Protein AF-A0A1V5ITD3-F1 (afdb_monomer_lite)

pLDDT: mean 78.84, std 22.42, range [32.22, 98.62]

Radius of gyration: 27.21 Å; chains: 1; bounding box: 62×34×69 Å

Foldseek 3Di:
DVVVVVCVVPLAPPPPPPPPPVPDDDVVVVVVVVVVCVVLVAAEAEDDDDDDDPQKDWDWGWDQDPSHTYIDIDIAGNLVRLVVLLVVLVVVCVVLVVLQVQQVVCVVVVHDRPDDNVVSVVSNVVSVVSSVVSVVRND

Sequence (139 aa):
MELAKYISETQQFIFINEEIDENEKNEELIKKLKELRDEFPYEVMRTEPPELEEGQDVEEFFLLEDDKVVQHYKVVSDIAYYQRKIDDNLVLLDKTDYKTTKCYEYFLAGKQLPYDINALHEERQMYRDEINRLKELIK

Secondary structure (DSSP, 8-state):
--HHHHHHHH-----------S-S--HHHHHHHHHHHHH---EEE--PPPP--TTEEEEEEEEEETTEEEEEEEEEE-HHHHHHHHHHHHHHHHHHHHHHHHHHHHHHTTPPPSS-HHHHHHHHHHHHHHHHHHHHH--

Structure (mmCIF, N/CA/C/O backbone):
data_AF-A0A1V5ITD3-F1
#
_entry.id   AF-A0A1V5ITD3-F1
#
loop_
_atom_site.group_PDB
_atom_site.id
_atom_site.type_symbol
_atom_site.label_atom_id
_atom_site.label_alt_id
_atom_site.label_comp_id
_atom_site.label_asym_id
_atom_site.label_entity_id
_atom_site.label_seq_id
_atom_site.pdbx_PDB_ins_code
_atom_site.Cartn_x
_atom_site.Cartn_y
_atom_site.Cartn_z
_atom_site.occupancy
_atom_site.B_iso_or_equiv
_atom_site.auth_seq_id
_atom_site.auth_comp_id
_atom_site.auth_asym_id
_atom_site.auth_atom_id
_atom_site.pdbx_PDB_model_num
ATOM 1 N N . MET A 1 1 ? 37.984 -2.968 -23.765 1.00 42.94 1 MET A N 1
ATOM 2 C CA . MET A 1 1 ? 37.545 -4.382 -23.700 1.00 42.94 1 MET A CA 1
ATOM 3 C C . MET A 1 1 ? 36.746 -4.717 -22.432 1.00 42.94 1 MET A C 1
ATOM 5 O O . MET A 1 1 ? 36.224 -5.817 -22.354 1.00 42.94 1 MET A O 1
ATOM 9 N N . GLU A 1 2 ? 36.594 -3.800 -21.465 1.00 47.25 2 GLU A N 1
ATOM 10 C CA . GLU A 1 2 ? 35.729 -4.026 -20.288 1.00 47.25 2 GLU A CA 1
ATOM 11 C C . GLU A 1 2 ? 34.281 -3.553 -20.498 1.00 47.25 2 GLU A C 1
ATOM 13 O O . GLU A 1 2 ? 33.361 -4.194 -20.009 1.00 47.25 2 GLU A O 1
ATOM 18 N N . LEU A 1 3 ? 34.056 -2.505 -21.302 1.00 38.19 3 LEU A N 1
ATOM 19 C CA . LEU A 1 3 ? 32.723 -1.917 -21.496 1.00 38.19 3 LEU A CA 1
ATOM 20 C C . LEU A 1 3 ? 31.756 -2.827 -22.278 1.00 38.19 3 LEU A C 1
ATOM 22 O O . LEU A 1 3 ? 30.608 -2.985 -21.888 1.00 38.19 3 LEU A O 1
ATOM 26 N N . ALA A 1 4 ? 32.231 -3.486 -23.340 1.00 39.62 4 ALA A N 1
ATOM 27 C CA . ALA A 1 4 ? 31.422 -4.428 -24.126 1.00 39.62 4 ALA A CA 1
ATOM 28 C C . ALA A 1 4 ? 31.025 -5.673 -23.316 1.00 39.62 4 ALA A C 1
ATOM 30 O O . ALA A 1 4 ? 29.926 -6.199 -23.470 1.00 39.62 4 ALA A O 1
ATOM 31 N N . LYS A 1 5 ? 31.912 -6.112 -22.414 1.00 39.06 5 LYS A N 1
ATOM 32 C CA . LYS A 1 5 ? 31.641 -7.215 -21.496 1.00 39.06 5 LYS A CA 1
ATOM 33 C C . LYS A 1 5 ? 30.624 -6.791 -20.432 1.00 39.06 5 LYS A C 1
ATOM 35 O O . LYS A 1 5 ? 29.656 -7.509 -20.227 1.00 39.06 5 LYS A O 1
ATOM 40 N N . TYR A 1 6 ? 30.770 -5.584 -19.881 1.00 40.06 6 TYR A N 1
ATOM 41 C CA . TYR A 1 6 ? 29.820 -4.984 -18.942 1.00 40.06 6 TYR A CA 1
ATOM 42 C C . TYR A 1 6 ? 28.410 -4.859 -19.541 1.00 40.06 6 TYR A C 1
ATOM 44 O O . TYR A 1 6 ? 27.463 -5.327 -18.928 1.00 40.06 6 TYR A O 1
ATOM 52 N N . ILE A 1 7 ? 28.277 -4.354 -20.773 1.00 43.44 7 ILE A N 1
ATOM 53 C CA . ILE A 1 7 ? 26.990 -4.246 -21.489 1.00 43.44 7 ILE A CA 1
ATOM 54 C C . ILE A 1 7 ? 26.367 -5.630 -21.766 1.00 43.44 7 ILE A C 1
ATOM 56 O O . ILE A 1 7 ? 25.157 -5.800 -21.626 1.00 43.44 7 ILE A O 1
ATOM 60 N N . SER A 1 8 ? 27.180 -6.640 -22.110 1.00 41.66 8 SER A N 1
ATOM 61 C CA . SER A 1 8 ? 26.693 -8.016 -22.309 1.00 41.66 8 SER A CA 1
ATOM 62 C C . SER A 1 8 ? 26.284 -8.723 -21.011 1.00 41.66 8 SER A C 1
ATOM 64 O O . SER A 1 8 ? 25.411 -9.585 -21.036 1.00 41.66 8 SER A O 1
ATOM 66 N N . GLU A 1 9 ? 26.906 -8.366 -19.882 1.00 33.41 9 GLU A N 1
ATOM 67 C CA . GLU A 1 9 ? 26.676 -8.998 -18.579 1.00 33.41 9 GLU A CA 1
ATOM 68 C C . GLU A 1 9 ? 25.535 -8.333 -17.794 1.00 33.41 9 GLU A C 1
ATOM 70 O O . GLU A 1 9 ? 24.900 -9.009 -16.987 1.00 33.41 9 GLU A O 1
ATOM 75 N N . THR A 1 10 ? 25.233 -7.050 -18.026 1.00 41.78 10 THR A N 1
ATOM 76 C CA . THR A 1 10 ? 24.178 -6.333 -17.286 1.00 41.78 10 THR A CA 1
ATOM 77 C C . THR A 1 10 ? 22.815 -6.317 -17.973 1.00 41.78 10 THR A C 1
ATOM 79 O O . THR A 1 10 ? 21.838 -6.000 -17.301 1.00 41.78 10 THR A O 1
ATOM 82 N N . GLN A 1 11 ? 22.716 -6.616 -19.279 1.00 42.28 11 GLN A N 1
ATOM 83 C CA . GLN A 1 11 ? 21.488 -6.417 -20.082 1.00 42.28 11 GLN A CA 1
ATOM 84 C C . GLN A 1 11 ? 20.859 -5.012 -19.928 1.00 42.28 11 GLN A C 1
ATOM 86 O O . GLN A 1 11 ? 19.696 -4.799 -20.258 1.00 42.28 11 GLN A O 1
ATOM 91 N N . GLN A 1 12 ? 21.625 -4.038 -19.433 1.00 35.91 12 GLN A N 1
ATOM 92 C CA . GLN A 1 12 ? 21.199 -2.663 -19.232 1.00 35.91 12 GLN A CA 1
ATOM 93 C C . GLN A 1 12 ? 22.008 -1.790 -20.178 1.00 35.91 12 GLN A C 1
ATOM 95 O O . GLN A 1 12 ? 23.138 -1.394 -19.885 1.00 35.91 12 GLN A O 1
ATOM 100 N N . PHE A 1 13 ? 21.419 -1.461 -21.323 1.00 42.66 13 PHE A N 1
ATOM 101 C CA . PHE A 1 13 ? 21.823 -0.258 -22.031 1.00 42.66 13 PHE A CA 1
ATOM 102 C C . PHE A 1 13 ? 21.333 0.929 -21.202 1.00 42.66 13 PHE A C 1
ATOM 104 O O . PHE A 1 13 ? 20.184 1.345 -21.320 1.00 42.66 13 PHE A O 1
ATOM 111 N N . ILE A 1 14 ? 22.197 1.465 -20.336 1.00 35.94 14 ILE A N 1
ATOM 112 C CA . ILE A 1 14 ? 22.000 2.810 -19.795 1.00 35.94 14 ILE A CA 1
ATOM 113 C C . ILE A 1 14 ? 22.202 3.752 -20.981 1.00 35.94 14 ILE A C 1
ATOM 115 O O . ILE A 1 14 ? 23.322 4.163 -21.287 1.00 35.94 14 ILE A O 1
ATOM 119 N N . PHE A 1 15 ? 21.119 4.058 -21.693 1.00 40.41 15 PHE A N 1
ATOM 120 C CA . PHE A 1 15 ? 21.096 5.272 -22.485 1.00 40.41 15 PHE A CA 1
ATOM 121 C C . PHE A 1 15 ? 21.189 6.416 -21.485 1.00 40.41 15 PHE A C 1
ATOM 123 O O . PHE A 1 15 ? 20.320 6.583 -20.630 1.00 40.41 15 PHE A O 1
ATOM 130 N N . ILE A 1 16 ? 22.274 7.181 -21.570 1.00 36.09 16 ILE A N 1
ATOM 131 C CA . ILE A 1 16 ? 22.357 8.496 -20.945 1.00 36.09 16 ILE A CA 1
ATOM 132 C C . ILE A 1 16 ? 21.337 9.362 -21.698 1.00 36.09 16 ILE A C 1
ATOM 134 O O . ILE A 1 16 ? 21.680 10.068 -22.638 1.00 36.09 16 ILE A O 1
ATOM 138 N N . ASN A 1 17 ? 20.062 9.234 -21.328 1.00 35.56 17 ASN A N 1
ATOM 139 C CA . ASN A 1 17 ? 19.000 10.183 -21.642 1.00 35.56 17 ASN A CA 1
ATOM 140 C C . ASN A 1 17 ? 19.007 11.289 -20.575 1.00 35.56 17 ASN A C 1
ATOM 142 O O . ASN A 1 17 ? 17.959 11.678 -20.069 1.00 35.56 17 ASN A O 1
ATOM 146 N N . GLU A 1 18 ? 20.182 11.797 -20.198 1.00 32.22 18 GLU A N 1
ATOM 147 C CA . GLU A 1 18 ? 20.201 13.190 -19.771 1.00 32.22 18 GLU A CA 1
ATOM 148 C C . GLU A 1 18 ? 19.974 13.975 -21.057 1.00 32.22 18 GLU A C 1
ATOM 150 O O . GLU A 1 18 ? 20.794 13.906 -21.976 1.00 32.22 18 GLU A O 1
ATOM 155 N N . GLU A 1 19 ? 18.815 14.632 -21.161 1.00 35.72 19 GLU A N 1
ATOM 156 C CA . GLU A 1 19 ? 18.624 15.744 -22.084 1.00 35.72 19 GLU A CA 1
ATOM 157 C C . GLU A 1 19 ? 19.891 16.593 -22.009 1.00 35.72 19 GLU A C 1
ATOM 159 O O . GLU A 1 19 ? 20.143 17.272 -21.012 1.00 35.72 19 GLU A O 1
ATOM 164 N N . ILE A 1 20 ? 20.743 16.496 -23.030 1.00 38.84 20 ILE A N 1
ATOM 165 C CA . ILE A 1 20 ? 21.844 17.430 -23.161 1.00 38.84 20 ILE A CA 1
ATOM 166 C C . ILE A 1 20 ? 21.145 18.739 -23.486 1.00 38.84 20 ILE A C 1
ATOM 168 O O . ILE A 1 20 ? 20.734 18.961 -24.624 1.00 38.84 20 ILE A O 1
ATOM 172 N N . ASP A 1 21 ? 20.970 19.575 -22.465 1.00 34.12 21 ASP A N 1
ATOM 173 C CA . ASP A 1 21 ? 20.810 21.007 -22.647 1.00 34.12 21 ASP A CA 1
ATOM 174 C C . ASP A 1 21 ? 21.931 21.406 -23.616 1.00 34.12 21 ASP A C 1
ATOM 176 O O . ASP A 1 21 ? 23.116 21.324 -23.285 1.00 34.12 21 ASP A O 1
ATOM 180 N N . GLU A 1 22 ? 21.574 21.718 -24.867 1.00 43.34 22 GLU A N 1
ATOM 181 C CA . GLU A 1 22 ? 22.509 21.969 -25.976 1.00 43.34 22 GLU A CA 1
ATOM 182 C C . GLU A 1 22 ? 23.428 23.186 -25.716 1.00 43.34 22 GLU A C 1
ATOM 184 O O . GLU A 1 22 ? 24.232 23.586 -26.563 1.00 43.34 22 GLU A O 1
ATOM 189 N N . ASN A 1 23 ? 23.358 23.766 -24.521 1.00 44.94 23 ASN A N 1
ATOM 190 C CA . ASN A 1 23 ? 24.128 24.897 -24.058 1.00 44.94 23 ASN A CA 1
ATOM 191 C C . ASN A 1 23 ? 25.316 24.473 -23.182 1.00 44.94 23 ASN A C 1
ATOM 193 O O . ASN A 1 23 ? 25.313 24.673 -21.976 1.00 44.94 23 ASN A O 1
ATOM 197 N N . GLU A 1 24 ? 26.368 23.937 -23.808 1.00 43.56 24 GLU A N 1
ATOM 198 C CA . GLU A 1 24 ? 27.712 24.554 -23.819 1.00 43.56 24 GLU A CA 1
ATOM 199 C C . GLU A 1 24 ? 28.797 23.594 -24.348 1.00 43.56 24 GLU A C 1
ATOM 201 O O . GLU A 1 24 ? 29.291 22.697 -23.672 1.00 43.56 24 GLU A O 1
ATOM 206 N N . LYS A 1 25 ? 29.217 23.859 -25.594 1.00 51.22 25 LYS A N 1
ATOM 207 C CA . LYS A 1 25 ? 30.600 23.814 -26.114 1.00 51.22 25 LYS A CA 1
ATOM 208 C C . LYS A 1 25 ? 31.607 22.916 -25.378 1.00 51.22 25 LYS A C 1
ATOM 210 O O . LYS A 1 25 ? 32.606 23.399 -24.848 1.00 51.22 25 LYS A O 1
ATOM 215 N N . ASN A 1 26 ? 31.456 21.604 -25.486 1.00 53.28 26 ASN A N 1
ATOM 216 C CA . ASN A 1 26 ? 32.584 20.706 -25.280 1.00 53.28 26 ASN A CA 1
ATOM 217 C C . ASN A 1 26 ? 32.789 19.864 -26.540 1.00 53.28 26 ASN A C 1
ATOM 219 O O . ASN A 1 26 ? 32.218 18.786 -26.702 1.00 53.28 26 ASN A O 1
ATOM 223 N N . GLU A 1 27 ? 33.581 20.402 -27.472 1.00 56.62 27 GLU A N 1
ATOM 224 C CA . GLU A 1 27 ? 33.900 19.761 -28.757 1.00 56.62 27 GLU A CA 1
ATOM 225 C C . GLU A 1 27 ? 34.462 18.343 -28.573 1.00 56.62 27 GLU A C 1
ATOM 227 O O . GLU A 1 27 ? 34.250 17.481 -29.424 1.00 56.62 27 GLU A O 1
ATOM 232 N N . GLU A 1 28 ? 35.117 18.071 -27.440 1.00 54.62 28 GLU A N 1
ATOM 233 C CA . GLU A 1 28 ? 35.649 16.754 -27.098 1.00 54.62 28 GLU A CA 1
ATOM 234 C C . GLU A 1 28 ? 34.553 15.762 -26.676 1.00 54.62 28 GLU A C 1
ATOM 236 O O . GLU A 1 28 ? 34.621 14.595 -27.058 1.00 54.62 28 GLU A O 1
ATOM 241 N N . LEU A 1 29 ? 33.514 16.213 -25.958 1.00 53.72 29 LEU A N 1
ATOM 242 C CA . LEU A 1 29 ? 32.321 15.402 -25.675 1.00 53.72 29 LEU A CA 1
ATOM 243 C C . LEU A 1 29 ? 31.544 15.124 -26.964 1.00 53.72 29 LEU A C 1
ATOM 245 O O . LEU A 1 29 ? 31.203 13.978 -27.227 1.00 53.72 29 LEU A O 1
ATOM 249 N N . ILE A 1 30 ? 31.349 16.135 -27.816 1.00 53.69 30 ILE A N 1
ATOM 250 C CA . ILE A 1 30 ? 30.689 15.970 -29.122 1.00 53.69 30 ILE A CA 1
ATOM 251 C C . ILE A 1 30 ? 31.463 14.978 -29.999 1.00 53.69 30 ILE A C 1
ATOM 253 O O . ILE A 1 30 ? 30.861 14.144 -30.674 1.00 53.69 30 ILE A O 1
ATOM 257 N N . LYS A 1 31 ? 32.799 15.045 -29.994 1.00 65.31 31 LYS A N 1
ATOM 258 C CA . LYS A 1 31 ? 33.654 14.122 -30.743 1.00 65.31 31 LYS A CA 1
ATOM 259 C C . LYS A 1 31 ? 33.600 12.703 -30.173 1.00 65.31 31 LYS A C 1
ATOM 261 O O . LYS A 1 31 ? 33.374 11.781 -30.946 1.00 65.31 31 LYS A O 1
ATOM 266 N N . LYS A 1 32 ? 33.719 12.530 -28.851 1.00 56.66 32 LYS A N 1
ATOM 267 C CA . LYS A 1 32 ? 33.590 11.219 -28.189 1.00 56.66 32 LYS A CA 1
ATOM 268 C C . LYS A 1 32 ? 32.218 10.597 -28.421 1.00 56.66 32 LYS A C 1
ATOM 270 O O . LYS A 1 32 ? 32.146 9.407 -28.681 1.00 56.66 32 LYS A O 1
ATOM 275 N N . LEU A 1 33 ? 31.148 11.391 -28.389 1.00 51.53 33 LEU A N 1
ATOM 276 C CA . LEU A 1 33 ? 29.788 10.932 -28.685 1.00 51.53 33 LEU A CA 1
ATOM 277 C C . LEU A 1 33 ? 29.622 10.535 -30.156 1.00 51.53 33 LEU A C 1
ATOM 279 O O . LEU A 1 33 ? 28.965 9.539 -30.440 1.00 51.53 33 LEU A O 1
ATOM 283 N N . LYS A 1 34 ? 30.231 11.271 -31.097 1.00 59.28 34 LYS A N 1
ATOM 284 C CA . LYS A 1 34 ? 30.250 10.891 -32.520 1.00 59.28 34 LYS A CA 1
ATOM 285 C C . LYS A 1 34 ? 31.033 9.605 -32.764 1.00 59.28 34 LYS A C 1
ATOM 287 O O . LYS A 1 34 ? 30.534 8.746 -33.473 1.00 59.28 34 LYS A O 1
ATOM 292 N N . GLU A 1 35 ? 32.207 9.460 -32.155 1.00 60.38 35 GLU A N 1
ATOM 293 C CA . GLU A 1 35 ? 33.010 8.235 -32.234 1.00 60.38 35 GLU A CA 1
ATOM 294 C C . GLU A 1 35 ? 32.249 7.044 -31.633 1.00 60.38 35 GLU A C 1
ATOM 296 O O . GLU A 1 35 ? 32.159 6.008 -32.282 1.00 60.38 35 GLU A O 1
ATOM 301 N N . LEU A 1 36 ? 31.596 7.218 -30.474 1.00 56.69 36 LEU A N 1
ATOM 302 C CA . LEU A 1 36 ? 30.717 6.198 -29.887 1.00 56.69 36 LEU A CA 1
ATOM 303 C C . LEU A 1 36 ? 29.553 5.835 -30.822 1.00 56.69 36 LEU A C 1
ATOM 305 O O . LEU A 1 36 ? 29.207 4.667 -30.947 1.00 56.69 36 LEU A O 1
ATOM 309 N N . ARG A 1 37 ? 28.941 6.827 -31.479 1.00 53.31 37 ARG A N 1
ATOM 310 C CA . ARG A 1 37 ? 27.825 6.625 -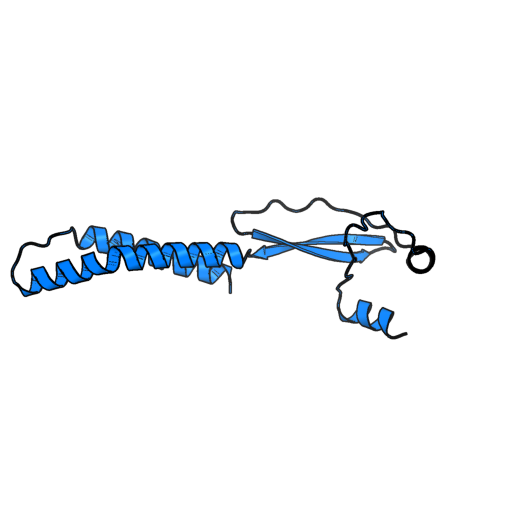32.414 1.00 53.31 37 ARG A CA 1
ATOM 311 C C . ARG A 1 37 ? 28.258 5.895 -33.685 1.00 53.31 37 ARG A C 1
ATOM 313 O O . ARG A 1 37 ? 27.507 5.073 -34.192 1.00 53.31 37 ARG A O 1
ATOM 320 N N . ASP A 1 38 ? 29.448 6.189 -34.195 1.00 58.62 38 ASP A N 1
ATOM 321 C CA . ASP A 1 38 ? 30.002 5.509 -35.368 1.00 58.62 38 ASP A CA 1
ATOM 322 C C . ASP A 1 38 ? 30.448 4.068 -35.022 1.00 58.62 38 ASP A C 1
ATOM 324 O O . ASP A 1 38 ? 30.433 3.192 -35.886 1.00 58.62 38 ASP A O 1
ATOM 328 N N . GLU A 1 39 ? 30.788 3.801 -33.755 1.00 57.81 39 GLU A N 1
ATOM 329 C CA . GLU A 1 39 ? 31.122 2.470 -33.220 1.00 57.81 39 GLU A CA 1
ATOM 330 C C . GLU A 1 39 ? 29.872 1.638 -32.839 1.00 57.81 39 GLU A C 1
ATOM 332 O O . GLU A 1 39 ? 29.928 0.407 -32.821 1.00 57.81 39 GLU A O 1
ATOM 337 N N . PHE A 1 40 ? 28.725 2.293 -32.614 1.00 59.12 40 PHE A N 1
ATOM 338 C CA . PHE A 1 40 ? 27.402 1.688 -32.397 1.00 59.12 40 PHE A CA 1
ATOM 339 C C . PHE A 1 40 ? 26.442 2.015 -33.564 1.00 59.12 40 PHE A C 1
ATOM 341 O O . PHE A 1 40 ? 25.527 2.825 -33.402 1.00 59.12 40 PHE A O 1
ATOM 348 N N . PRO A 1 41 ? 26.589 1.369 -34.740 1.00 62.78 41 PRO A N 1
ATOM 349 C CA . PRO A 1 41 ? 25.825 1.675 -35.958 1.00 62.78 41 PRO A CA 1
ATOM 350 C C . PRO A 1 41 ? 24.363 1.192 -35.929 1.00 62.78 41 PRO A C 1
ATOM 352 O O . PRO A 1 41 ? 23.709 1.143 -36.971 1.00 62.78 41 PRO A O 1
ATOM 355 N N . TYR A 1 42 ? 23.852 0.782 -34.769 1.00 65.50 42 TYR A N 1
ATOM 356 C CA . TYR A 1 42 ? 22.552 0.136 -34.660 1.00 65.50 42 TYR A CA 1
ATOM 357 C C . TYR A 1 42 ? 21.418 1.165 -34.676 1.00 65.50 42 TYR A C 1
ATOM 359 O O . TYR A 1 42 ? 21.407 2.130 -33.911 1.00 65.50 42 TYR A O 1
ATOM 367 N N . GLU A 1 43 ? 20.437 0.936 -35.545 1.00 68.56 43 GLU A N 1
ATOM 368 C CA . GLU A 1 43 ? 19.204 1.720 -35.596 1.00 68.56 43 GLU A CA 1
ATOM 369 C C . GLU A 1 43 ? 18.370 1.448 -34.334 1.00 68.56 43 GLU A C 1
ATOM 371 O O . GLU A 1 43 ? 18.138 0.288 -33.986 1.00 68.56 43 GLU A O 1
ATOM 376 N N . VAL A 1 44 ? 17.915 2.503 -33.648 1.00 72.69 44 VAL A N 1
ATOM 377 C CA . VAL A 1 44 ? 17.053 2.370 -32.464 1.00 72.69 44 VAL A CA 1
ATOM 378 C C . VAL A 1 44 ? 15.589 2.356 -32.897 1.00 72.69 44 VAL A C 1
ATOM 380 O O . VAL A 1 44 ? 15.078 3.359 -33.396 1.00 72.69 44 VAL A O 1
ATOM 383 N N . MET A 1 45 ? 14.899 1.241 -32.674 1.00 79.19 45 MET A N 1
ATOM 384 C CA . MET A 1 45 ? 13.458 1.121 -32.883 1.00 79.19 45 MET A CA 1
ATOM 385 C C . MET A 1 45 ? 12.718 1.435 -31.584 1.00 79.19 45 MET A C 1
ATOM 387 O O . MET A 1 45 ? 12.865 0.730 -30.587 1.00 79.19 45 MET A O 1
ATOM 391 N N . ARG A 1 46 ? 11.921 2.506 -31.607 1.00 83.19 46 ARG A N 1
ATOM 392 C CA . ARG A 1 46 ? 11.026 2.890 -30.510 1.00 83.19 46 ARG A CA 1
ATOM 393 C C . ARG A 1 46 ? 9.692 2.161 -30.639 1.00 83.19 46 ARG A C 1
ATOM 395 O O . ARG A 1 46 ? 9.194 1.991 -31.751 1.00 83.19 46 ARG A O 1
ATOM 402 N N . THR A 1 47 ? 9.127 1.751 -29.514 1.00 86.81 47 THR A N 1
ATOM 403 C CA . THR A 1 47 ? 7.844 1.045 -29.432 1.00 86.81 47 THR A CA 1
ATOM 404 C C . THR A 1 47 ? 6.852 1.855 -28.602 1.00 86.81 47 THR A C 1
ATOM 406 O O . THR A 1 47 ? 7.230 2.791 -27.898 1.00 86.81 47 THR A O 1
ATOM 409 N N . GLU A 1 48 ? 5.561 1.552 -28.729 1.00 89.31 48 GLU A N 1
ATOM 410 C CA . GLU A 1 48 ? 4.544 2.198 -27.899 1.00 89.31 48 GLU A CA 1
ATOM 411 C C . GLU A 1 48 ? 4.552 1.586 -26.489 1.00 89.31 48 GLU A C 1
ATOM 413 O O . GLU A 1 48 ? 4.600 0.356 -26.363 1.00 89.31 48 GLU A O 1
ATOM 418 N N . PRO A 1 49 ? 4.510 2.411 -25.426 1.00 88.38 49 PRO A N 1
ATOM 419 C CA . PRO A 1 49 ? 4.395 1.904 -24.069 1.00 88.38 49 PRO A CA 1
ATOM 420 C C . PRO A 1 49 ? 3.043 1.201 -23.870 1.00 88.38 49 PRO A C 1
ATOM 422 O O . PRO A 1 49 ? 2.042 1.604 -24.470 1.00 88.38 49 PRO A O 1
ATOM 425 N N . PRO A 1 50 ? 2.988 0.160 -23.023 1.00 92.56 50 PRO A N 1
ATOM 426 C CA . PRO A 1 50 ? 1.742 -0.532 -22.716 1.00 92.56 50 PRO A CA 1
ATOM 427 C C . PRO A 1 50 ? 0.764 0.372 -21.950 1.00 92.56 50 PRO A C 1
ATOM 429 O O . PRO A 1 50 ? 1.166 1.332 -21.290 1.00 92.56 50 PRO A O 1
ATOM 432 N N . GLU A 1 51 ? -0.527 0.033 -21.993 1.00 94.19 51 GLU A N 1
ATOM 433 C CA . GLU A 1 51 ? -1.520 0.632 -21.096 1.00 94.19 51 GLU A CA 1
ATOM 434 C C . GLU A 1 51 ? -1.245 0.209 -19.645 1.00 94.19 51 GLU A C 1
ATOM 436 O O . GLU A 1 51 ? -0.962 -0.961 -19.379 1.00 94.19 51 GLU A O 1
ATOM 441 N N . LEU A 1 52 ? -1.339 1.163 -18.715 1.00 93.25 52 LEU A N 1
ATOM 442 C CA . LEU A 1 52 ? -1.062 0.951 -17.295 1.00 93.25 52 LEU A CA 1
ATOM 443 C C . LEU A 1 52 ? -2.335 1.057 -16.463 1.00 93.25 52 LEU A C 1
ATOM 445 O O . LEU A 1 52 ? -3.131 1.985 -16.624 1.00 93.25 52 LEU A O 1
ATOM 449 N N . GLU A 1 53 ? -2.495 0.119 -15.536 1.00 93.25 53 GLU A N 1
ATOM 450 C CA . GLU A 1 53 ? -3.483 0.201 -14.467 1.00 93.25 53 GLU A CA 1
ATOM 451 C C . GLU A 1 53 ? -3.000 1.128 -13.336 1.00 93.25 53 GLU A C 1
ATOM 4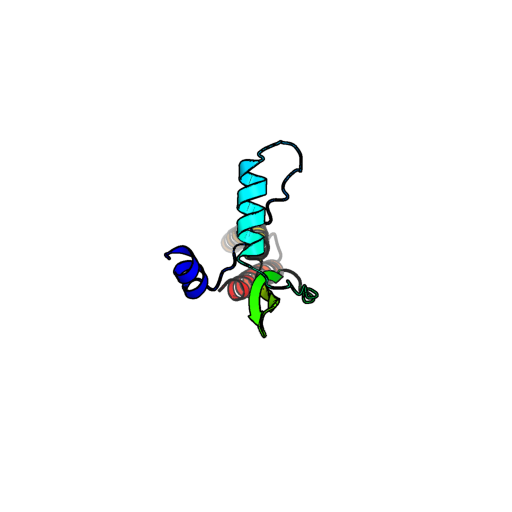53 O O . GLU A 1 53 ? -1.827 1.495 -13.235 1.00 93.25 53 GLU A O 1
ATOM 458 N N . GLU A 1 54 ? -3.916 1.526 -12.450 1.00 92.25 54 GLU A N 1
ATOM 459 C CA . GLU A 1 54 ? -3.588 2.398 -11.319 1.00 92.25 54 GLU A CA 1
ATOM 460 C C . GLU A 1 54 ? -2.544 1.742 -10.397 1.00 92.25 54 GLU A C 1
ATOM 462 O O . GLU A 1 54 ? -2.764 0.660 -9.855 1.00 92.25 54 GLU A O 1
ATOM 467 N N . GLY A 1 55 ? -1.420 2.430 -10.182 1.00 92.00 55 GLY A N 1
ATOM 468 C CA . GLY A 1 55 ? -0.302 1.923 -9.384 1.00 92.00 55 GLY A CA 1
ATOM 469 C C . GLY A 1 55 ? 0.676 1.032 -10.151 1.00 92.00 55 GLY A C 1
ATOM 470 O O . GLY A 1 55 ? 1.556 0.432 -9.535 1.00 92.00 55 GLY A O 1
ATOM 471 N N . GLN A 1 56 ? 0.548 0.932 -11.474 1.00 94.19 56 GLN A N 1
ATOM 472 C CA . GLN A 1 56 ? 1.580 0.361 -12.336 1.00 94.19 56 GLN A CA 1
ATOM 473 C C . GLN A 1 56 ? 2.500 1.449 -12.899 1.00 94.19 56 GLN A C 1
ATOM 475 O O . GLN A 1 56 ? 2.095 2.596 -13.081 1.00 94.19 56 GLN A O 1
ATOM 480 N N . ASP A 1 57 ? 3.729 1.048 -13.195 1.00 91.19 57 ASP A N 1
ATOM 481 C CA . ASP A 1 57 ? 4.751 1.828 -13.889 1.00 91.19 57 ASP A CA 1
ATOM 482 C C . ASP A 1 57 ? 5.458 0.931 -14.921 1.00 91.19 57 ASP A C 1
ATOM 484 O O . ASP A 1 57 ? 5.146 -0.260 -15.048 1.00 91.19 57 ASP A O 1
ATOM 488 N N . VAL A 1 58 ? 6.406 1.477 -15.679 1.00 90.38 58 VAL A N 1
ATOM 489 C CA . VAL A 1 58 ? 7.189 0.729 -16.665 1.00 90.38 58 VAL A CA 1
ATOM 490 C C . VAL A 1 58 ? 8.686 0.901 -16.464 1.00 90.38 58 VAL A C 1
ATOM 492 O O . VAL A 1 58 ? 9.208 2.005 -16.356 1.00 90.38 58 VAL A O 1
ATOM 495 N N . GLU A 1 59 ? 9.400 -0.218 -16.510 1.00 85.38 59 GLU A N 1
ATOM 496 C CA . GLU A 1 59 ? 10.841 -0.231 -16.737 1.00 85.38 59 GLU A CA 1
ATOM 497 C C . GLU A 1 59 ? 11.089 -0.294 -18.247 1.00 85.38 59 GLU A C 1
ATOM 499 O O . GLU A 1 59 ? 10.737 -1.274 -18.913 1.00 85.38 59 GLU A O 1
ATOM 504 N N . GLU A 1 60 ? 11.686 0.764 -18.791 1.00 86.06 60 GLU A N 1
ATOM 505 C CA . GLU A 1 60 ? 12.186 0.793 -20.164 1.00 86.06 60 GLU A CA 1
ATOM 506 C C . GLU A 1 60 ? 13.524 0.048 -20.243 1.00 86.06 60 GLU A C 1
ATOM 508 O O . GLU A 1 60 ? 14.433 0.276 -19.442 1.00 86.06 60 GLU A O 1
ATOM 513 N N . PHE A 1 61 ? 13.665 -0.829 -21.234 1.00 79.25 61 PHE A N 1
ATOM 514 C CA . PHE A 1 61 ? 14.925 -1.501 -21.532 1.00 79.25 61 PHE A CA 1
ATOM 515 C C . PHE A 1 61 ? 15.103 -1.689 -23.038 1.00 79.25 61 PHE A C 1
ATOM 517 O O . PHE A 1 61 ? 14.167 -1.533 -23.818 1.00 79.25 61 PHE A O 1
ATOM 524 N N . PHE A 1 62 ? 16.322 -2.020 -23.460 1.00 80.25 62 PHE A N 1
ATOM 525 C CA . PHE A 1 62 ? 16.650 -2.180 -24.874 1.00 80.25 62 PHE A CA 1
ATOM 526 C C . PHE A 1 62 ? 17.347 -3.511 -25.126 1.00 80.25 62 PHE A C 1
ATOM 528 O O . PHE A 1 62 ? 18.244 -3.895 -24.374 1.00 80.25 62 PHE A O 1
ATOM 535 N N . LEU A 1 63 ? 16.965 -4.187 -26.207 1.00 77.25 63 LEU A N 1
ATOM 536 C CA . LEU A 1 63 ? 17.577 -5.432 -26.668 1.00 77.25 63 LEU A CA 1
ATOM 537 C C . LEU A 1 63 ? 18.163 -5.250 -28.068 1.00 77.25 63 LEU A C 1
ATOM 539 O O . LEU A 1 63 ? 17.639 -4.480 -28.866 1.00 77.25 63 LEU A O 1
ATOM 543 N N . LEU A 1 64 ? 19.249 -5.961 -28.370 1.00 79.00 64 LEU A N 1
ATOM 544 C CA . LEU A 1 64 ? 19.777 -6.036 -29.730 1.00 79.00 64 LEU A CA 1
ATOM 545 C C . LEU A 1 64 ? 19.094 -7.197 -30.467 1.00 79.00 64 LEU A C 1
ATOM 547 O O . LEU A 1 64 ? 19.303 -8.356 -30.111 1.00 79.00 64 LEU A O 1
ATOM 551 N N . GLU A 1 65 ? 18.306 -6.882 -31.490 1.00 81.62 65 GLU A N 1
ATOM 552 C CA . GLU A 1 65 ? 17.558 -7.827 -32.324 1.00 81.62 65 GLU A CA 1
ATOM 553 C C . GLU A 1 65 ? 17.809 -7.494 -33.800 1.00 81.62 65 GLU A C 1
ATOM 555 O O . GLU A 1 65 ? 17.606 -6.356 -34.214 1.00 81.62 65 GLU A O 1
ATOM 560 N N . ASP A 1 66 ? 18.275 -8.464 -34.593 1.00 81.31 66 ASP A N 1
ATOM 561 C CA . ASP A 1 66 ? 18.517 -8.316 -36.041 1.00 81.31 66 ASP A CA 1
ATOM 562 C C . ASP A 1 66 ? 19.305 -7.043 -36.435 1.00 81.31 66 ASP A C 1
ATOM 564 O O . ASP A 1 66 ? 18.896 -6.289 -37.318 1.00 81.31 66 ASP A O 1
ATOM 568 N N . ASP A 1 67 ? 20.437 -6.790 -35.762 1.00 76.19 67 ASP A N 1
ATOM 569 C CA . ASP A 1 67 ? 21.275 -5.588 -35.938 1.00 76.19 67 ASP A CA 1
ATOM 570 C C . ASP A 1 67 ? 20.529 -4.260 -35.677 1.00 76.19 67 ASP A C 1
ATOM 572 O O . ASP A 1 67 ? 20.875 -3.201 -36.213 1.00 76.19 67 ASP A O 1
ATOM 576 N N . LYS A 1 68 ? 19.505 -4.291 -34.819 1.00 74.81 68 LYS A N 1
ATOM 577 C CA . LYS A 1 68 ? 18.764 -3.115 -34.352 1.00 74.81 68 LYS A CA 1
ATOM 578 C C . LYS A 1 68 ? 18.621 -3.123 -32.843 1.00 74.81 68 LYS A C 1
ATOM 580 O O . LYS A 1 68 ? 18.468 -4.167 -32.220 1.00 74.81 68 LYS A O 1
ATOM 585 N N . VAL A 1 69 ? 18.650 -1.941 -32.245 1.00 78.56 69 VAL A N 1
ATOM 586 C CA . VAL A 1 69 ? 18.387 -1.766 -30.816 1.00 78.56 69 VAL A CA 1
ATOM 587 C C . VAL A 1 69 ? 16.894 -1.517 -30.650 1.00 78.56 69 VAL A C 1
ATOM 589 O O . VAL A 1 69 ? 16.386 -0.474 -31.049 1.00 78.56 69 VAL A O 1
ATOM 592 N N . VAL A 1 70 ? 16.171 -2.476 -30.092 1.00 81.62 70 VAL A N 1
ATOM 593 C CA . VAL A 1 70 ? 14.715 -2.428 -29.936 1.00 81.62 70 VAL A CA 1
ATOM 594 C C . VAL A 1 70 ? 14.364 -2.047 -28.510 1.00 81.62 70 VAL A C 1
ATOM 596 O O . VAL A 1 70 ? 14.846 -2.661 -27.559 1.00 81.62 70 VAL A O 1
ATOM 599 N N . GLN A 1 71 ? 13.528 -1.023 -28.371 1.00 82.25 71 GLN A N 1
ATOM 600 C CA . GLN A 1 71 ? 12.957 -0.600 -27.102 1.00 82.25 71 GLN A CA 1
ATOM 601 C C . GLN A 1 71 ? 11.855 -1.569 -26.671 1.00 82.25 71 GLN A C 1
ATOM 603 O O . GLN A 1 71 ? 10.939 -1.872 -27.438 1.00 82.25 71 GLN A O 1
ATOM 608 N N . HIS A 1 72 ? 11.915 -1.991 -25.418 1.00 83.19 72 HIS A N 1
ATOM 609 C CA . HIS A 1 72 ? 10.926 -2.837 -24.773 1.00 83.19 72 HIS A CA 1
ATOM 610 C C . HIS A 1 72 ? 10.524 -2.246 -23.426 1.00 83.19 72 HIS A C 1
ATOM 612 O O . HIS A 1 72 ? 11.260 -1.472 -22.810 1.00 83.19 72 HIS A O 1
ATOM 618 N N . TYR A 1 73 ? 9.348 -2.653 -22.964 1.00 86.75 73 TYR A N 1
ATOM 619 C CA . TYR A 1 73 ? 8.791 -2.233 -21.689 1.00 86.75 73 TYR A CA 1
ATOM 620 C C . TYR A 1 73 ? 8.468 -3.445 -20.839 1.00 86.75 73 TYR A C 1
ATOM 622 O O . TYR A 1 73 ? 7.925 -4.444 -21.317 1.00 86.75 73 TYR A O 1
ATOM 630 N N . LYS A 1 74 ? 8.762 -3.332 -19.552 1.00 88.94 74 LYS A N 1
ATOM 631 C CA . LYS A 1 74 ? 8.315 -4.275 -18.542 1.00 88.94 74 LYS A CA 1
ATOM 632 C C . LYS A 1 74 ? 7.417 -3.526 -17.575 1.00 88.94 74 LYS A C 1
ATOM 634 O O . LYS A 1 74 ? 7.868 -2.597 -16.915 1.00 88.94 74 LYS A O 1
ATOM 639 N N . VAL A 1 75 ? 6.155 -3.937 -17.494 1.00 92.50 75 VAL A N 1
ATOM 640 C CA . VAL A 1 75 ? 5.229 -3.394 -16.495 1.00 92.50 75 VAL A CA 1
ATOM 641 C C . VAL A 1 75 ? 5.697 -3.833 -15.111 1.00 92.50 75 VAL A C 1
ATOM 643 O O . VAL A 1 75 ? 5.959 -5.017 -14.877 1.00 92.50 75 VAL A O 1
ATOM 646 N N . VAL A 1 76 ? 5.816 -2.869 -14.209 1.00 89.25 76 VAL A N 1
ATOM 647 C CA . VAL A 1 76 ? 6.228 -3.050 -12.819 1.00 89.25 76 VAL A CA 1
ATOM 648 C C . VAL A 1 76 ? 5.251 -2.349 -11.880 1.00 89.25 76 VAL A C 1
ATOM 650 O O . VAL A 1 76 ? 4.406 -1.561 -12.299 1.00 89.25 76 VAL A O 1
ATOM 653 N N . SER A 1 77 ? 5.347 -2.652 -10.591 1.00 92.38 77 SER A N 1
ATOM 654 C CA . SER A 1 77 ? 4.572 -1.966 -9.559 1.00 92.38 77 SER A CA 1
ATOM 655 C C . SER A 1 77 ? 5.200 -0.614 -9.223 1.00 92.38 77 SER A C 1
ATOM 657 O O . SER A 1 77 ? 6.389 -0.559 -8.904 1.00 92.38 77 SER A O 1
ATOM 659 N N . ASP A 1 78 ? 4.399 0.453 -9.174 1.00 94.75 78 ASP A N 1
ATOM 660 C CA . ASP A 1 78 ? 4.812 1.710 -8.547 1.00 94.75 78 ASP A CA 1
ATOM 661 C C . ASP A 1 78 ? 4.803 1.524 -7.022 1.00 94.75 78 ASP A C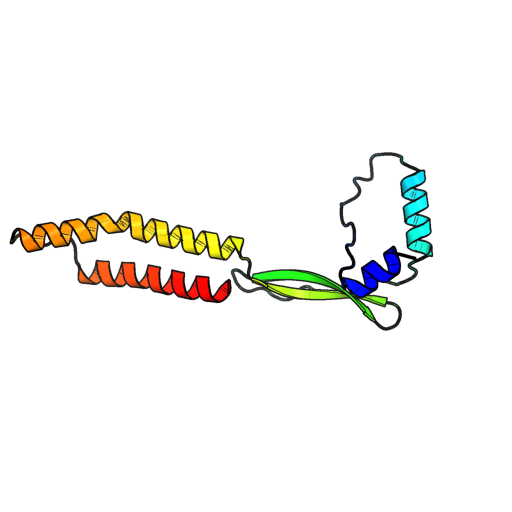 1
ATOM 663 O O . ASP A 1 78 ? 3.798 1.690 -6.318 1.00 94.75 78 ASP A O 1
ATOM 667 N N . ILE A 1 79 ? 5.966 1.138 -6.500 1.00 93.94 79 ILE A N 1
ATOM 668 C CA . ILE A 1 79 ? 6.170 0.880 -5.075 1.00 93.94 79 ILE A CA 1
ATOM 669 C C . ILE A 1 79 ? 5.860 2.130 -4.241 1.00 93.94 79 ILE A C 1
ATOM 671 O O . ILE A 1 79 ? 5.271 2.021 -3.164 1.00 93.94 79 ILE A O 1
ATOM 675 N N . ALA A 1 80 ? 6.232 3.322 -4.718 1.00 93.75 80 ALA A N 1
ATOM 676 C CA . ALA A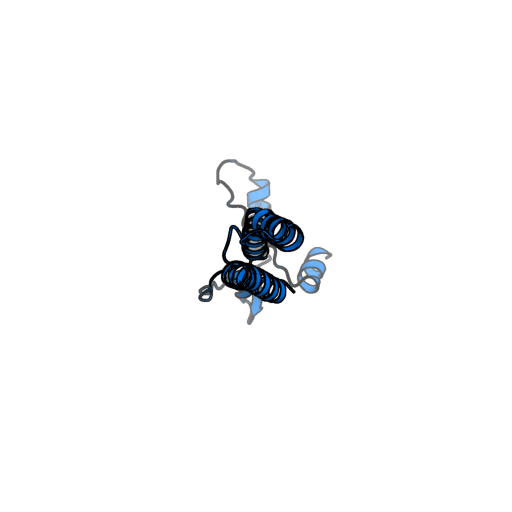 1 80 ? 6.040 4.563 -3.973 1.00 93.75 80 ALA A CA 1
ATOM 677 C C . ALA A 1 80 ? 4.554 4.934 -3.881 1.00 93.75 80 ALA A C 1
ATOM 679 O O . ALA A 1 80 ? 4.086 5.385 -2.830 1.00 93.75 80 ALA A O 1
ATOM 680 N N . TYR A 1 81 ? 3.805 4.709 -4.959 1.00 95.50 81 TYR A N 1
ATOM 681 C CA . TYR A 1 81 ? 2.358 4.861 -4.985 1.00 95.50 81 TYR A CA 1
ATOM 682 C C . TYR A 1 81 ? 1.670 3.926 -3.986 1.00 95.50 81 TYR A C 1
ATOM 684 O O . TYR A 1 81 ? 0.907 4.392 -3.131 1.00 95.50 81 TYR A O 1
ATOM 692 N N . TYR A 1 82 ? 1.961 2.623 -4.042 1.00 96.19 82 TYR A N 1
ATOM 693 C CA . TYR A 1 82 ? 1.322 1.664 -3.143 1.00 96.19 82 TYR A CA 1
ATOM 694 C C . TYR A 1 82 ? 1.716 1.893 -1.682 1.00 96.19 82 TYR A C 1
ATOM 696 O O . TYR A 1 82 ? 0.859 1.800 -0.801 1.00 96.19 82 TYR A O 1
ATOM 704 N N . GLN A 1 83 ? 2.968 2.280 -1.410 1.00 97.44 83 GLN A N 1
ATOM 705 C CA . GLN A 1 83 ? 3.402 2.635 -0.060 1.00 97.44 83 GLN A CA 1
ATOM 706 C C . GLN A 1 83 ? 2.629 3.844 0.481 1.00 97.44 83 GLN A C 1
ATOM 708 O O . GLN A 1 83 ? 2.139 3.795 1.607 1.00 97.44 83 GLN A O 1
ATOM 713 N N . ARG A 1 84 ? 2.424 4.890 -0.330 1.00 97.62 84 ARG A N 1
ATOM 714 C CA . ARG A 1 84 ? 1.615 6.051 0.071 1.00 97.62 84 ARG A CA 1
ATOM 715 C C . ARG A 1 84 ? 0.179 5.652 0.411 1.00 97.62 84 ARG A C 1
ATOM 717 O O . ARG A 1 84 ? -0.352 6.091 1.424 1.00 9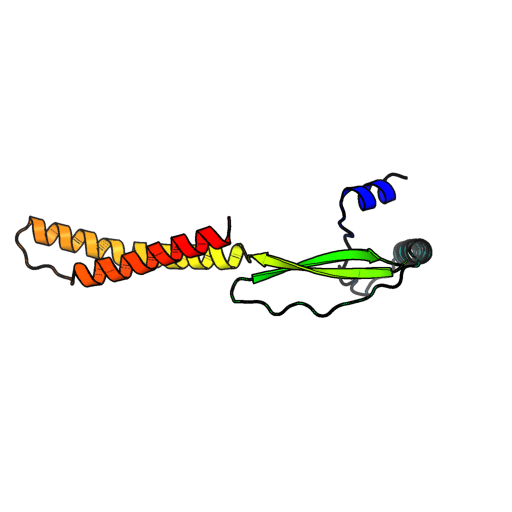7.62 84 ARG A O 1
ATOM 724 N N . LYS A 1 85 ? -0.439 4.783 -0.393 1.00 97.88 85 LYS A N 1
ATOM 725 C CA . LYS A 1 85 ? -1.801 4.283 -0.132 1.00 97.88 85 LYS A CA 1
ATOM 726 C C . LYS A 1 85 ? -1.875 3.431 1.138 1.00 97.88 85 LYS A C 1
ATOM 728 O O . LYS A 1 85 ? -2.869 3.505 1.863 1.00 97.88 85 LYS A O 1
ATOM 733 N N . ILE A 1 86 ? -0.841 2.642 1.433 1.00 98.19 86 ILE A N 1
ATOM 734 C CA . ILE A 1 86 ? -0.727 1.918 2.707 1.00 98.19 86 ILE A CA 1
ATOM 735 C C . ILE A 1 86 ? -0.657 2.914 3.869 1.00 98.19 86 ILE A C 1
ATOM 737 O O . ILE A 1 86 ? -1.402 2.764 4.838 1.00 98.19 86 ILE A O 1
ATOM 741 N N . ASP A 1 87 ? 0.184 3.941 3.759 1.00 98.44 87 ASP A N 1
ATOM 742 C CA . ASP A 1 87 ? 0.356 4.961 4.796 1.00 98.44 87 ASP A CA 1
ATOM 743 C C . ASP A 1 87 ? -0.944 5.742 5.041 1.00 98.44 87 ASP A C 1
ATOM 745 O O . ASP A 1 87 ? -1.339 5.938 6.192 1.00 98.44 87 ASP A O 1
ATOM 749 N N . ASP A 1 88 ? -1.675 6.099 3.983 1.00 98.31 88 ASP A N 1
ATOM 750 C CA . ASP A 1 88 ? -2.986 6.746 4.083 1.00 98.31 88 ASP A CA 1
ATOM 751 C C . ASP A 1 88 ? -3.988 5.882 4.872 1.00 98.31 88 ASP A C 1
ATOM 753 O O . ASP A 1 88 ? -4.667 6.373 5.780 1.00 98.31 88 ASP A O 1
ATOM 757 N N . ASN A 1 89 ? -4.052 4.575 4.591 1.00 98.50 89 ASN A N 1
ATOM 758 C CA . ASN A 1 89 ? -4.912 3.646 5.332 1.00 98.50 89 ASN A CA 1
ATOM 759 C C . ASN A 1 89 ? -4.469 3.479 6.798 1.00 98.50 89 ASN A C 1
ATOM 761 O O . ASN A 1 89 ? -5.313 3.392 7.695 1.00 98.50 89 ASN A O 1
ATOM 765 N N . LEU A 1 90 ? -3.161 3.477 7.075 1.00 98.50 90 LEU A N 1
ATOM 766 C CA . LEU A 1 90 ? -2.634 3.452 8.444 1.00 98.50 90 LEU A CA 1
ATOM 767 C C . LEU A 1 90 ? -3.027 4.717 9.220 1.00 98.50 90 LEU A C 1
ATOM 769 O O . LEU A 1 90 ? -3.433 4.623 10.380 1.00 98.50 90 LEU A O 1
ATOM 773 N N . VAL A 1 91 ? -2.994 5.887 8.577 1.00 98.44 91 VAL A N 1
ATOM 774 C CA . VAL A 1 91 ? -3.466 7.148 9.168 1.00 98.44 91 VAL A CA 1
ATOM 775 C C . VAL A 1 91 ? -4.965 7.091 9.483 1.00 98.44 91 VAL A C 1
ATOM 777 O O . VAL A 1 91 ? -5.394 7.594 10.524 1.00 98.44 91 VAL A O 1
ATOM 780 N N . LEU A 1 92 ? -5.787 6.477 8.626 1.00 97.62 92 LEU A N 1
ATOM 781 C CA . LEU A 1 92 ? -7.222 6.297 8.892 1.00 97.62 92 LEU A CA 1
ATOM 782 C C . LEU A 1 92 ? -7.481 5.353 10.078 1.00 97.62 92 LEU A C 1
ATOM 784 O O . LEU A 1 92 ? -8.360 5.616 10.909 1.00 97.62 92 LEU A O 1
ATOM 788 N N . LEU A 1 93 ? -6.683 4.290 10.211 1.00 98.12 93 LEU A N 1
ATOM 789 C CA . LEU A 1 93 ? -6.720 3.414 11.382 1.00 98.12 93 LEU A CA 1
ATOM 790 C C . LEU A 1 93 ? -6.344 4.162 12.667 1.00 98.12 93 LEU A C 1
ATOM 792 O O . LEU A 1 93 ? -7.046 4.015 13.666 1.00 98.12 93 LEU A O 1
ATOM 796 N N . ASP A 1 94 ? -5.303 4.992 12.647 1.00 97.88 94 ASP A N 1
ATOM 797 C CA . ASP A 1 94 ? -4.887 5.781 13.813 1.00 97.88 94 ASP A CA 1
ATOM 798 C C . ASP A 1 94 ? -5.966 6.800 14.226 1.00 97.88 94 ASP A C 1
ATOM 800 O O . ASP A 1 94 ? -6.426 6.825 15.371 1.00 97.88 94 ASP A O 1
ATOM 804 N N . LYS A 1 95 ? -6.508 7.548 13.254 1.00 97.06 95 LYS A N 1
ATOM 805 C CA .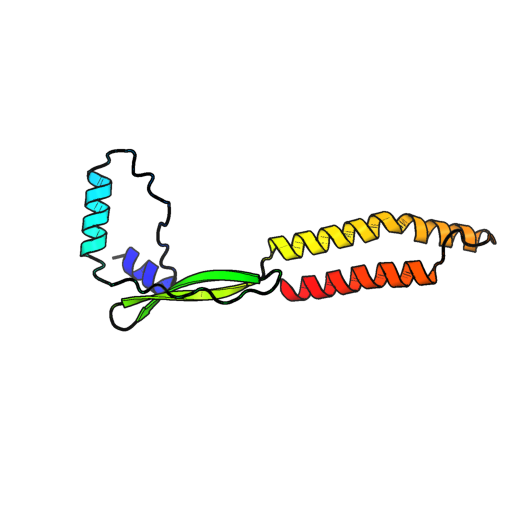 LYS A 1 95 ? -7.591 8.526 13.474 1.00 97.06 95 LYS A CA 1
ATOM 806 C C . LYS A 1 95 ? -8.857 7.925 14.077 1.00 97.06 95 LYS A C 1
ATOM 808 O O . LYS A 1 95 ? -9.660 8.656 14.657 1.00 97.06 95 LYS A O 1
ATOM 813 N N . THR A 1 96 ? -9.087 6.627 13.910 1.00 95.94 96 THR A N 1
ATOM 814 C CA . THR A 1 96 ? -10.279 5.937 14.424 1.00 95.94 96 THR A CA 1
ATOM 815 C C . THR A 1 96 ? -9.995 5.075 15.652 1.00 95.94 96 THR A C 1
ATOM 817 O O . THR A 1 96 ? -10.937 4.570 16.266 1.00 95.94 96 THR A O 1
ATOM 820 N N . ASP A 1 97 ? -8.734 4.937 16.065 1.00 95.75 97 ASP A N 1
ATOM 821 C CA . ASP A 1 97 ? -8.339 4.025 17.138 1.00 95.75 97 ASP A CA 1
ATOM 822 C C . ASP A 1 97 ? -8.961 4.408 18.486 1.00 95.75 97 ASP A C 1
ATOM 824 O O . ASP A 1 97 ? -9.612 3.589 19.143 1.00 95.75 97 ASP A O 1
ATOM 828 N N . TYR A 1 98 ? -8.919 5.702 18.819 1.00 97.31 98 TYR A N 1
ATOM 829 C CA . TYR A 1 98 ? -9.501 6.228 20.055 1.00 97.31 98 TYR A CA 1
ATOM 830 C C . TYR A 1 98 ? -11.000 5.918 20.194 1.00 97.31 98 TYR A C 1
ATOM 832 O O . TYR A 1 98 ? -11.500 5.792 21.313 1.00 97.31 98 TYR A O 1
ATOM 840 N N . LYS A 1 99 ? -11.743 5.789 19.082 1.00 97.94 99 LYS A N 1
ATOM 841 C CA . LYS A 1 99 ? -13.174 5.450 19.119 1.00 97.94 99 LYS A CA 1
ATOM 842 C C . LYS A 1 99 ? -13.389 4.031 19.643 1.00 97.94 99 LYS A C 1
ATOM 844 O O . LYS A 1 99 ? -14.330 3.809 20.405 1.00 97.94 99 LYS A O 1
ATOM 849 N N . THR A 1 100 ? -12.496 3.106 19.284 1.00 96.81 100 THR A N 1
ATOM 850 C CA . THR A 1 100 ? -12.510 1.716 19.764 1.00 96.81 100 THR A CA 1
ATOM 851 C C . THR A 1 100 ? -12.238 1.689 21.264 1.00 96.81 100 THR A C 1
ATOM 853 O O . THR A 1 100 ? -13.046 1.159 22.027 1.00 96.81 100 THR A O 1
ATOM 856 N N . THR A 1 101 ? -11.162 2.354 21.696 1.00 97.50 101 THR A N 1
ATOM 857 C CA . THR A 1 101 ? -10.788 2.480 23.113 1.00 97.50 101 THR A CA 1
ATOM 858 C C . THR A 1 101 ? -11.921 3.086 23.936 1.00 97.50 101 THR A C 1
ATOM 860 O O . THR A 1 101 ? -12.313 2.526 24.957 1.00 97.50 101 THR A O 1
ATOM 863 N N . LYS A 1 102 ? -12.547 4.162 23.447 1.00 97.94 102 LYS A N 1
ATOM 864 C CA . LYS A 1 102 ? -13.664 4.819 24.137 1.00 97.94 102 LYS A CA 1
ATOM 865 C C . LYS A 1 102 ? -14.894 3.915 24.267 1.00 97.94 102 LYS A C 1
ATOM 867 O O . LYS A 1 102 ? -15.556 3.933 25.301 1.00 97.94 102 LYS A O 1
ATOM 872 N N . CYS A 1 103 ? -15.216 3.118 23.247 1.00 98.06 103 CYS A N 1
ATOM 873 C CA . CYS A 1 103 ? -16.297 2.135 23.357 1.00 98.06 103 CYS A CA 1
ATOM 874 C C . CYS A 1 103 ? -15.985 1.080 24.419 1.00 98.06 103 CYS A C 1
ATOM 876 O O . CYS A 1 103 ? -16.848 0.767 25.236 1.00 98.06 103 CYS A O 1
ATOM 878 N N . TYR A 1 104 ? -14.750 0.581 24.445 1.00 97.19 104 TYR A N 1
ATOM 879 C CA . TYR A 1 104 ? -14.318 -0.412 25.423 1.00 97.19 104 TYR A CA 1
ATOM 880 C C . TYR A 1 104 ? -14.385 0.122 26.862 1.00 97.19 104 TYR A C 1
ATOM 882 O O . TYR A 1 104 ? -14.944 -0.530 27.742 1.00 97.19 104 TYR A O 1
ATOM 890 N N . GLU A 1 105 ? -13.914 1.348 27.097 1.00 98.38 105 GLU A N 1
ATOM 891 C CA . GLU A 1 105 ? -14.029 2.025 28.394 1.00 98.38 105 GLU A CA 1
ATOM 892 C C . GLU A 1 105 ? -15.486 2.158 28.857 1.00 98.38 105 GLU A C 1
ATOM 894 O O . GLU A 1 105 ? -15.806 1.881 30.014 1.00 98.38 105 GLU A O 1
ATOM 899 N N . TYR A 1 106 ? -16.386 2.573 27.960 1.00 98.38 106 TYR A N 1
ATOM 900 C CA . TYR A 1 106 ? -17.798 2.765 28.292 1.00 98.38 106 TYR A CA 1
ATOM 901 C C . TYR A 1 106 ? -18.481 1.433 28.588 1.00 98.38 106 TYR A C 1
ATOM 903 O O . TYR A 1 106 ? -19.218 1.344 29.569 1.00 98.38 106 TYR A O 1
ATOM 911 N N . PHE A 1 107 ? -18.182 0.397 27.802 1.00 97.44 107 PHE A N 1
ATOM 912 C CA . PHE A 1 107 ? -18.672 -0.955 28.040 1.00 97.44 107 PHE A CA 1
ATOM 913 C C . PHE A 1 107 ? -18.291 -1.455 29.437 1.00 97.44 107 PHE A C 1
ATOM 915 O O . PHE A 1 107 ? -19.159 -1.868 30.205 1.00 97.44 107 PHE A O 1
ATOM 922 N N . LEU A 1 108 ? -17.008 -1.350 29.801 1.00 98.25 108 LEU A N 1
ATOM 923 C CA . LEU A 1 108 ? -16.511 -1.775 31.112 1.00 98.25 108 LEU A CA 1
ATOM 924 C C . LEU A 1 108 ? -17.110 -0.966 32.268 1.00 98.25 108 LEU A C 1
ATOM 926 O O . LEU A 1 108 ? -17.323 -1.499 33.354 1.00 98.25 108 LEU A O 1
ATOM 930 N N . ALA A 1 109 ? -17.416 0.310 32.036 1.00 98.19 109 ALA A N 1
ATOM 931 C CA . ALA A 1 109 ? -18.076 1.171 33.010 1.00 98.19 109 ALA A CA 1
ATOM 932 C C . ALA A 1 109 ? -19.604 0.964 33.091 1.00 98.19 109 ALA A C 1
ATOM 934 O O . ALA A 1 109 ? -20.269 1.708 33.815 1.00 98.19 109 ALA A O 1
ATOM 935 N N . GLY A 1 110 ? -20.181 0.018 32.336 1.00 97.81 110 GLY A N 1
ATOM 936 C CA . GLY A 1 110 ? -21.630 -0.198 32.265 1.00 97.81 110 GLY A CA 1
ATOM 937 C C . GLY A 1 110 ? -22.396 0.965 31.622 1.00 97.81 110 GLY A C 1
ATOM 938 O O . GLY A 1 110 ? -23.582 1.153 31.889 1.00 97.81 110 GLY A O 1
ATOM 939 N N . LYS A 1 111 ? -21.717 1.783 30.811 1.00 98.06 111 LYS A N 1
ATOM 940 C CA . LYS A 1 111 ? -22.289 2.932 30.100 1.00 98.06 111 LYS A CA 1
ATOM 941 C C . LYS A 1 111 ? -22.702 2.541 28.683 1.00 98.06 111 LYS A C 1
ATOM 943 O O . LYS A 1 111 ? -22.137 1.635 28.075 1.00 98.06 111 LYS A O 1
ATOM 948 N N . GLN A 1 112 ? -23.659 3.280 28.129 1.00 97.81 112 GLN A N 1
ATOM 949 C CA . GLN A 1 112 ? -24.044 3.149 26.724 1.00 97.81 112 GLN A CA 1
ATOM 950 C C . GLN A 1 112 ? -22.868 3.498 25.804 1.00 97.81 112 GLN A C 1
ATOM 952 O O . GLN A 1 112 ? -22.213 4.516 26.012 1.00 97.81 112 GLN A O 1
ATOM 957 N N . LEU A 1 113 ? -22.623 2.685 24.775 1.00 97.75 113 LEU A N 1
ATOM 958 C CA . LEU A 1 113 ? -21.526 2.914 23.835 1.00 97.75 113 LEU A CA 1
ATOM 959 C C . LEU A 1 113 ? -21.689 4.259 23.099 1.00 97.75 113 LEU A C 1
ATOM 961 O O . LEU A 1 113 ? -22.777 4.548 22.598 1.00 97.75 113 LEU A O 1
ATOM 965 N N . PRO A 1 114 ? -20.625 5.078 23.007 1.00 97.44 114 PRO A N 1
ATOM 966 C CA . PRO A 1 114 ? -20.682 6.387 22.360 1.00 97.44 114 PRO A CA 1
ATOM 967 C C . PRO A 1 114 ? -20.623 6.318 20.827 1.00 97.44 114 PRO A C 1
ATOM 969 O O . PRO A 1 114 ? -20.902 7.319 20.172 1.00 97.44 114 PRO A O 1
ATOM 972 N N . TYR A 1 115 ? -20.250 5.168 20.261 1.00 97.50 115 TYR A N 1
ATOM 973 C CA . TYR A 1 115 ? -20.206 4.912 18.822 1.00 97.50 115 TYR A CA 1
ATOM 974 C C . TYR A 1 115 ? -20.776 3.522 18.523 1.00 97.50 115 TYR A C 1
ATOM 976 O O . TYR A 1 115 ? -20.812 2.661 19.405 1.00 97.50 115 TYR A O 1
ATOM 984 N N . ASP A 1 116 ? -21.182 3.297 17.273 1.00 97.62 116 ASP A N 1
ATOM 985 C CA . ASP A 1 116 ? -21.516 1.960 16.786 1.00 97.62 116 ASP A CA 1
ATOM 986 C C . ASP A 1 116 ? -20.228 1.147 16.601 1.00 97.62 116 ASP A C 1
ATOM 988 O O . ASP A 1 116 ? -19.426 1.405 15.701 1.00 97.62 116 ASP A O 1
ATOM 992 N N . ILE A 1 117 ? -20.017 0.184 17.497 1.00 95.94 117 ILE A N 1
ATOM 993 C CA . ILE A 1 117 ? -18.813 -0.647 17.511 1.00 95.94 117 ILE A CA 1
ATOM 994 C C . ILE A 1 117 ? -18.749 -1.601 16.313 1.00 95.94 117 ILE A C 1
ATOM 996 O O . ILE A 1 117 ? -17.648 -1.918 15.868 1.00 95.94 117 ILE A O 1
ATOM 1000 N N . ASN A 1 118 ? -19.894 -2.026 15.770 1.00 96.56 118 ASN A N 1
ATOM 1001 C CA . ASN A 1 118 ? -19.933 -2.945 14.635 1.00 96.56 118 ASN A CA 1
ATOM 1002 C C . ASN A 1 118 ? -19.557 -2.203 13.354 1.00 96.56 118 ASN A C 1
ATOM 1004 O O . ASN A 1 118 ? -18.633 -2.622 12.663 1.00 96.56 118 ASN A O 1
ATOM 1008 N N . ALA A 1 119 ? -20.175 -1.045 13.107 1.00 97.75 119 ALA A N 1
ATOM 1009 C CA . ALA A 1 119 ? -19.822 -0.202 11.965 1.00 97.75 119 ALA A CA 1
ATOM 1010 C C . ALA A 1 119 ? -18.349 0.244 12.017 1.00 97.75 119 ALA A C 1
ATOM 1012 O O . ALA A 1 119 ? -17.646 0.216 11.010 1.00 97.75 119 ALA A O 1
ATOM 1013 N N . LEU A 1 120 ? -17.849 0.602 13.208 1.00 97.12 120 LEU A N 1
ATOM 1014 C CA . LEU A 1 120 ? -16.440 0.953 13.403 1.00 97.12 120 LEU A CA 1
ATOM 1015 C C . LEU A 1 120 ? -15.500 -0.231 13.129 1.00 97.12 120 LEU A C 1
ATOM 1017 O O . LEU A 1 120 ? -14.401 -0.042 12.607 1.00 97.12 120 LEU A O 1
ATOM 1021 N N . HIS A 1 121 ? -15.899 -1.444 13.516 1.00 96.38 121 HIS A N 1
ATOM 1022 C CA . HIS A 1 121 ? -15.121 -2.644 13.243 1.00 96.38 121 HIS A CA 1
ATOM 1023 C C . HIS A 1 121 ? -15.050 -2.932 11.741 1.00 96.38 121 HIS A C 1
ATOM 1025 O O . HIS A 1 121 ? -13.947 -3.132 11.237 1.00 96.38 121 HIS A O 1
ATOM 1031 N N . GLU A 1 122 ? -16.185 -2.889 11.040 1.00 98.06 122 GLU A N 1
ATOM 1032 C CA . GLU A 1 122 ? -16.266 -3.087 9.587 1.00 98.06 122 GLU A CA 1
ATOM 1033 C C . GLU A 1 122 ? -15.406 -2.069 8.834 1.00 98.06 122 GLU A C 1
ATOM 1035 O O . GLU A 1 122 ? -14.550 -2.456 8.042 1.00 98.06 122 GLU A O 1
ATOM 1040 N N . GLU A 1 123 ? -15.543 -0.778 9.155 1.00 97.62 123 GLU A N 1
ATOM 1041 C CA . GLU A 1 123 ? -14.738 0.293 8.557 1.00 97.62 123 GLU A CA 1
ATOM 1042 C C . GLU A 1 123 ? -13.233 0.028 8.737 1.00 97.62 123 GLU A C 1
ATOM 1044 O O . GLU A 1 123 ? -12.451 0.054 7.786 1.00 97.62 123 GLU A O 1
ATOM 1049 N N . ARG A 1 124 ? -12.810 -0.289 9.966 1.00 97.81 124 ARG A N 1
ATOM 1050 C CA . ARG A 1 124 ? -11.399 -0.573 10.262 1.00 97.81 124 ARG A CA 1
ATOM 1051 C C . ARG A 1 124 ? -10.919 -1.859 9.597 1.00 97.81 124 ARG A C 1
ATOM 1053 O O . ARG A 1 124 ? -9.727 -1.972 9.318 1.00 97.81 124 ARG A O 1
ATOM 1060 N N . GLN A 1 125 ? -11.797 -2.835 9.385 1.00 98.25 125 GLN A N 1
ATOM 1061 C CA . GLN A 1 125 ? -11.446 -4.064 8.686 1.00 98.25 125 GLN A CA 1
ATOM 1062 C C . GLN A 1 125 ? -11.203 -3.794 7.200 1.00 98.25 125 GLN A C 1
ATOM 1064 O O . GLN A 1 125 ? -10.183 -4.241 6.687 1.00 98.25 125 GLN A O 1
ATOM 1069 N N . MET A 1 126 ? -12.021 -2.952 6.561 1.00 98.31 126 MET A N 1
ATOM 1070 C CA . MET A 1 126 ? -11.805 -2.536 5.171 1.00 98.31 126 MET A CA 1
ATOM 1071 C C . MET A 1 126 ? -10.424 -1.897 4.961 1.00 98.31 126 MET A C 1
ATOM 1073 O O . MET A 1 126 ? -9.727 -2.252 4.014 1.00 98.31 126 MET A O 1
ATOM 1077 N N . TYR A 1 127 ? -9.981 -1.015 5.867 1.00 98.44 127 TYR A N 1
ATOM 1078 C CA . TYR A 1 127 ? -8.637 -0.424 5.777 1.00 98.44 127 TYR A CA 1
ATOM 1079 C C . TYR A 1 127 ? -7.523 -1.473 5.910 1.00 98.44 127 TYR A C 1
ATOM 1081 O O . TYR A 1 127 ? -6.507 -1.393 5.223 1.00 98.44 127 TYR A O 1
ATOM 1089 N N . ARG A 1 128 ? -7.688 -2.474 6.786 1.00 98.56 128 ARG A N 1
ATOM 1090 C CA . ARG A 1 128 ? -6.699 -3.557 6.949 1.00 98.56 128 ARG A CA 1
ATOM 1091 C C . ARG A 1 128 ? -6.643 -4.466 5.730 1.00 98.56 128 ARG A C 1
ATOM 1093 O O . ARG A 1 128 ? -5.549 -4.854 5.325 1.00 98.56 128 ARG A O 1
ATOM 1100 N N . ASP A 1 129 ? -7.800 -4.795 5.171 1.00 98.62 129 ASP A N 1
ATOM 1101 C CA . ASP A 1 129 ? -7.905 -5.633 3.983 1.00 98.62 129 ASP A CA 1
ATOM 1102 C C . ASP A 1 129 ? -7.245 -4.939 2.789 1.00 98.62 129 ASP A C 1
ATOM 1104 O O . ASP A 1 129 ? -6.436 -5.554 2.095 1.00 98.62 129 ASP A O 1
ATOM 1108 N N . GLU A 1 130 ? -7.474 -3.633 2.626 1.00 98.06 130 GLU A N 1
ATOM 1109 C CA . GLU A 1 130 ? -6.818 -2.840 1.586 1.00 98.06 130 GLU A CA 1
ATOM 1110 C C . GLU A 1 130 ? -5.301 -2.755 1.795 1.00 98.06 130 GLU A C 1
ATOM 1112 O O . GLU A 1 130 ? -4.542 -2.973 0.854 1.00 98.06 130 GLU A O 1
ATOM 1117 N N . ILE A 1 131 ? -4.821 -2.539 3.026 1.00 98.38 131 ILE A N 1
ATOM 1118 C CA . ILE A 1 131 ? -3.379 -2.588 3.329 1.00 98.38 131 ILE A CA 1
ATOM 1119 C C . ILE A 1 131 ? -2.777 -3.941 2.933 1.00 98.38 131 ILE A C 1
ATOM 1121 O O . ILE A 1 131 ? -1.678 -3.985 2.379 1.00 98.38 131 ILE A O 1
ATOM 1125 N N . ASN A 1 132 ? -3.456 -5.048 3.235 1.00 98.31 132 ASN A N 1
ATOM 1126 C CA . ASN A 1 132 ? -2.959 -6.381 2.903 1.00 98.31 132 ASN A CA 1
ATOM 1127 C C . ASN A 1 132 ? -2.923 -6.602 1.388 1.00 98.31 132 ASN A C 1
ATOM 1129 O O . ASN A 1 132 ? -1.899 -7.060 0.886 1.00 98.31 132 ASN A O 1
ATOM 1133 N N . ARG A 1 133 ? -3.979 -6.197 0.669 1.00 97.44 133 ARG A N 1
ATOM 1134 C CA . ARG A 1 133 ? -4.027 -6.230 -0.798 1.00 97.44 133 ARG A CA 1
ATOM 1135 C C . ARG A 1 133 ? -2.876 -5.431 -1.408 1.00 97.44 133 ARG A C 1
ATOM 1137 O O . ARG A 1 133 ? -2.138 -5.952 -2.234 1.00 97.44 133 ARG A O 1
ATOM 1144 N N . LEU A 1 134 ? -2.673 -4.189 -0.964 1.00 97.00 134 LEU A N 1
ATOM 1145 C CA . LEU A 1 134 ? -1.597 -3.323 -1.457 1.00 97.00 134 LEU A CA 1
ATOM 1146 C C . LEU A 1 134 ? -0.211 -3.917 -1.171 1.00 97.00 134 LEU A C 1
ATOM 1148 O O . LEU A 1 134 ? 0.668 -3.864 -2.023 1.00 97.00 134 LEU A O 1
ATOM 1152 N N . LYS A 1 135 ? -0.011 -4.547 -0.007 1.00 96.00 135 LYS A N 1
ATOM 1153 C CA . LYS A 1 135 ? 1.246 -5.242 0.317 1.00 96.00 135 LYS A CA 1
ATOM 1154 C C . LYS A 1 135 ? 1.522 -6.439 -0.584 1.00 96.00 135 LYS A C 1
ATOM 1156 O O . LYS A 1 135 ? 2.686 -6.759 -0.790 1.00 96.00 135 LYS A O 1
ATOM 1161 N N . GLU A 1 136 ? 0.498 -7.122 -1.086 1.00 95.75 136 GLU A N 1
ATOM 1162 C CA . GLU A 1 136 ? 0.681 -8.209 -2.053 1.00 95.75 136 GLU A CA 1
ATOM 1163 C C . GLU A 1 136 ? 1.156 -7.697 -3.415 1.00 95.75 136 GLU A C 1
ATOM 1165 O O . GLU A 1 136 ? 1.901 -8.406 -4.079 1.00 95.75 136 GLU A O 1
ATOM 1170 N N . LEU A 1 137 ? 0.812 -6.458 -3.785 1.00 92.62 137 LEU A N 1
ATOM 1171 C CA . LEU A 1 137 ? 1.235 -5.827 -5.044 1.00 92.62 137 LEU A CA 1
ATOM 1172 C C . LEU A 1 137 ? 2.690 -5.323 -5.030 1.00 92.62 137 LEU A C 1
ATOM 1174 O O . LEU A 1 137 ? 3.238 -5.024 -6.089 1.00 92.62 137 LEU A O 1
ATOM 1178 N N . ILE A 1 138 ? 3.314 -5.214 -3.851 1.00 88.88 138 ILE A N 1
ATOM 1179 C CA . ILE A 1 138 ? 4.706 -4.749 -3.675 1.00 88.88 138 ILE A CA 1
ATOM 1180 C C . ILE A 1 138 ? 5.686 -5.922 -3.432 1.00 88.88 138 ILE A C 1
ATOM 1182 O O . ILE A 1 138 ? 6.897 -5.713 -3.415 1.00 88.88 138 ILE A O 1
ATOM 1186 N N . LYS A 1 139 ? 5.192 -7.146 -3.198 1.00 72.62 139 LYS A N 1
ATOM 1187 C CA . LYS A 1 139 ? 6.035 -8.327 -2.922 1.00 72.62 139 LYS A CA 1
ATOM 1188 C C . LYS A 1 139 ? 6.780 -8.820 -4.155 1.00 72.62 139 LYS A C 1
ATOM 1190 O O . LYS A 1 139 ? 7.942 -9.243 -3.961 1.00 72.62 139 LYS A O 1
#